Protein AF-A0A5Y7FF37-F1 (afdb_monomer_lite)

pLDDT: mean 77.4, std 16.76, range [30.58, 96.56]

Structure (mmCIF, N/CA/C/O backbone):
data_AF-A0A5Y7FF37-F1
#
_entry.id   AF-A0A5Y7FF37-F1
#
loop_
_atom_site.group_PDB
_atom_site.id
_atom_site.type_symbol
_atom_site.label_atom_id
_atom_site.label_alt_id
_atom_site.label_comp_id
_atom_site.label_asym_id
_atom_site.label_entity_id
_atom_site.label_seq_id
_atom_site.pdbx_PDB_ins_code
_atom_site.Cartn_x
_atom_site.Cartn_y
_atom_site.Cartn_z
_atom_site.occupancy
_atom_site.B_iso_or_equiv
_atom_site.auth_seq_id
_atom_site.auth_comp_id
_atom_site.auth_asym_id
_atom_site.auth_atom_id
_atom_site.pdbx_PDB_model_num
ATOM 1 N N . MET A 1 1 ? -5.249 -2.272 17.806 1.00 34.69 1 MET A N 1
ATOM 2 C CA . MET A 1 1 ? -6.401 -1.693 17.091 1.00 34.69 1 MET A CA 1
ATOM 3 C C . MET A 1 1 ? -5.986 -1.574 15.638 1.00 34.69 1 MET A C 1
ATOM 5 O O . MET A 1 1 ? -5.106 -0.771 15.358 1.00 34.69 1 MET A O 1
ATOM 9 N N . LEU A 1 2 ? -6.511 -2.431 14.764 1.00 30.58 2 LEU A N 1
ATOM 10 C CA . LEU A 1 2 ? -6.225 -2.414 13.328 1.00 30.58 2 LEU A CA 1
ATOM 11 C C . LEU A 1 2 ? -7.513 -2.000 12.608 1.00 30.58 2 LEU A C 1
ATOM 13 O O . LEU A 1 2 ? -8.399 -2.826 12.423 1.00 30.58 2 LEU A O 1
ATOM 17 N N . PRO A 1 3 ? -7.701 -0.704 12.309 1.00 37.84 3 PRO A N 1
ATOM 18 C CA . PRO A 1 3 ? -8.984 -0.192 11.866 1.00 37.84 3 PRO A CA 1
ATOM 19 C C . PRO A 1 3 ? -9.073 -0.121 10.338 1.00 37.84 3 PRO A C 1
ATOM 21 O O . PRO A 1 3 ? -9.472 0.913 9.824 1.00 37.84 3 PRO A O 1
ATOM 24 N N . PHE A 1 4 ? -8.753 -1.188 9.600 1.00 45.25 4 PHE A N 1
ATOM 25 C CA . PHE A 1 4 ? -9.075 -1.310 8.168 1.00 45.25 4 PHE A CA 1
ATOM 26 C C . PHE A 1 4 ? -9.062 -2.746 7.716 1.00 45.25 4 PHE A C 1
ATOM 28 O O . PHE A 1 4 ? -8.010 -3.319 7.845 1.00 45.25 4 PHE A O 1
ATOM 35 N N . LEU A 1 5 ? -10.159 -3.245 7.128 1.00 43.59 5 LEU A N 1
ATOM 36 C CA . LEU A 1 5 ? -10.319 -4.452 6.281 1.00 43.59 5 LEU A CA 1
ATOM 37 C C . LEU A 1 5 ? -9.695 -5.807 6.688 1.00 43.59 5 LEU A C 1
ATOM 39 O O . LEU A 1 5 ? -10.207 -6.835 6.246 1.00 43.59 5 LEU A O 1
ATOM 43 N N . ASP A 1 6 ? -8.735 -5.820 7.600 1.00 41.72 6 ASP A N 1
ATOM 44 C CA . ASP A 1 6 ? -8.087 -6.934 8.281 1.00 41.72 6 ASP A CA 1
ATOM 45 C C . ASP A 1 6 ? -9.094 -7.819 9.038 1.00 41.72 6 ASP A C 1
ATOM 47 O O . ASP A 1 6 ? -8.828 -8.984 9.311 1.00 41.72 6 ASP A O 1
ATOM 51 N N . GLU A 1 7 ? -10.275 -7.283 9.367 1.00 41.91 7 GLU A N 1
ATOM 52 C CA . GLU A 1 7 ? -11.345 -8.020 10.050 1.00 41.91 7 GLU A CA 1
ATOM 53 C C . GLU A 1 7 ? -12.191 -8.896 9.106 1.00 41.91 7 GLU A C 1
ATOM 55 O O . GLU A 1 7 ? -12.929 -9.758 9.583 1.00 41.91 7 GLU A O 1
ATOM 60 N N . ILE A 1 8 ? -12.141 -8.676 7.783 1.00 44.22 8 ILE A N 1
ATOM 61 C CA . ILE A 1 8 ? -13.104 -9.281 6.838 1.00 44.22 8 ILE A CA 1
ATOM 62 C C . ILE A 1 8 ? -12.431 -9.955 5.636 1.00 44.22 8 ILE A C 1
ATOM 64 O O . ILE A 1 8 ? -12.966 -10.940 5.126 1.00 44.22 8 ILE A O 1
ATOM 68 N N . ILE A 1 9 ? -11.283 -9.463 5.163 1.00 43.03 9 ILE A N 1
ATOM 69 C CA . ILE A 1 9 ? -10.646 -9.967 3.939 1.00 43.03 9 ILE A CA 1
ATOM 70 C C . ILE A 1 9 ? -9.208 -10.372 4.261 1.00 43.03 9 ILE A C 1
ATOM 72 O O . ILE A 1 9 ? -8.474 -9.603 4.874 1.00 43.03 9 ILE A O 1
ATOM 76 N N . GLY A 1 10 ? -8.808 -11.584 3.861 1.00 40.28 10 GLY A N 1
ATOM 77 C CA . GLY A 1 10 ? -7.420 -12.032 3.983 1.00 40.28 10 GLY A CA 1
ATOM 78 C C . GLY A 1 10 ? -6.484 -11.025 3.313 1.00 40.28 10 GLY A C 1
ATOM 79 O O . GLY A 1 10 ? -6.728 -10.618 2.177 1.00 40.28 10 GLY A O 1
ATOM 80 N N . ALA A 1 11 ? -5.430 -10.616 4.021 1.00 46.03 11 ALA A N 1
ATOM 81 C CA . ALA A 1 11 ? -4.509 -9.542 3.638 1.00 46.03 11 ALA A CA 1
ATOM 82 C C . ALA A 1 11 ? -3.638 -9.849 2.396 1.00 46.03 11 ALA A C 1
ATOM 84 O O . ALA A 1 11 ? -2.671 -9.139 2.115 1.00 46.03 11 ALA A O 1
ATOM 85 N N . ASP A 1 12 ? -3.957 -10.912 1.657 1.00 40.06 12 ASP A N 1
ATOM 86 C CA . ASP A 1 12 ? -3.205 -11.421 0.511 1.00 40.06 12 ASP A CA 1
ATOM 87 C C . ASP A 1 12 ? -3.334 -10.538 -0.743 1.00 40.06 12 ASP A C 1
ATOM 89 O O . ASP A 1 12 ? -2.515 -10.664 -1.649 1.00 40.06 12 ASP A O 1
ATOM 93 N N . TRP A 1 13 ? -4.307 -9.615 -0.796 1.00 44.53 13 TRP A N 1
ATOM 94 C CA . TRP A 1 13 ? -4.607 -8.776 -1.973 1.00 44.53 13 TRP A CA 1
ATOM 95 C C . TRP A 1 13 ? -4.446 -7.259 -1.751 1.00 44.53 13 TRP A C 1
ATOM 97 O O . TRP A 1 13 ? -4.933 -6.472 -2.559 1.00 44.53 13 TRP A O 1
ATOM 107 N N . THR A 1 14 ? -3.813 -6.822 -0.657 1.00 55.28 14 THR A N 1
ATOM 108 C CA . THR A 1 14 ? -3.983 -5.437 -0.161 1.00 55.28 14 THR A CA 1
ATOM 109 C C . THR A 1 14 ? -2.829 -4.470 -0.477 1.00 55.28 14 THR A C 1
ATOM 111 O O . THR A 1 14 ? -2.999 -3.262 -0.319 1.00 55.28 14 THR A O 1
ATOM 114 N N . ILE A 1 15 ? -1.664 -4.954 -0.931 1.00 62.59 15 ILE A N 1
ATOM 115 C CA . ILE A 1 15 ? -0.535 -4.092 -1.334 1.00 62.59 15 ILE A CA 1
ATOM 116 C C . ILE A 1 15 ? -0.594 -3.886 -2.850 1.00 62.59 15 ILE A C 1
ATOM 118 O O . ILE A 1 15 ? -0.116 -4.718 -3.616 1.00 62.59 15 ILE A O 1
ATOM 122 N N . ASP A 1 16 ? -1.202 -2.779 -3.271 1.00 63.94 16 ASP A N 1
ATOM 123 C CA . ASP A 1 16 ? -1.202 -2.324 -4.663 1.00 63.94 16 ASP A CA 1
ATOM 124 C C . ASP A 1 16 ? -0.240 -1.138 -4.813 1.00 63.94 16 ASP A C 1
ATOM 126 O O . ASP A 1 16 ? -0.542 -0.014 -4.404 1.00 63.94 16 ASP A O 1
ATOM 130 N N . LEU A 1 17 ? 0.932 -1.416 -5.386 1.00 68.88 17 LEU A N 1
ATOM 131 C CA . LEU A 1 17 ? 1.987 -0.431 -5.643 1.00 68.88 17 LEU A CA 1
ATOM 132 C C . LEU A 1 17 ? 1.722 0.406 -6.895 1.00 68.88 17 LEU A C 1
ATOM 134 O O . LEU A 1 17 ? 2.360 1.435 -7.093 1.00 68.88 17 LEU A O 1
ATOM 138 N N . ASN A 1 18 ? 0.778 -0.018 -7.738 1.00 62.50 18 ASN A N 1
ATOM 139 C CA . ASN A 1 18 ? 0.442 0.719 -8.941 1.00 62.50 18 ASN A CA 1
ATOM 140 C C . ASN A 1 18 ? -0.509 1.869 -8.649 1.00 62.50 18 ASN A C 1
ATOM 142 O O . ASN A 1 18 ? -0.463 2.820 -9.400 1.00 62.50 18 ASN A O 1
ATOM 146 N N . LYS A 1 19 ? -1.343 1.830 -7.598 1.00 56.69 19 LYS A N 1
ATOM 147 C CA . LYS A 1 19 ? -2.147 2.957 -7.058 1.00 56.69 19 LYS A CA 1
ATOM 148 C C . LYS A 1 19 ? -2.542 4.052 -8.082 1.00 56.69 19 LYS A C 1
ATOM 150 O O . LYS A 1 19 ? -2.352 5.228 -7.790 1.00 56.69 19 LYS A O 1
ATOM 155 N N . TYR A 1 20 ? -3.113 3.686 -9.238 1.00 51.81 20 TYR A N 1
ATOM 156 C CA . TYR A 1 20 ? -3.474 4.546 -10.399 1.00 51.81 20 TYR A CA 1
ATOM 157 C C . TYR A 1 20 ? -2.396 4.874 -11.448 1.00 51.81 20 TYR A C 1
ATOM 159 O O . TYR A 1 20 ? -2.742 5.259 -12.564 1.00 51.81 20 TYR A O 1
ATOM 167 N N . ASP A 1 21 ? -1.128 4.674 -11.139 1.00 62.06 21 ASP A N 1
ATOM 168 C CA . ASP A 1 21 ? 0.028 4.929 -11.979 1.00 62.06 21 ASP A CA 1
ATOM 169 C C . ASP A 1 21 ? 0.662 3.607 -12.441 1.00 62.06 21 ASP A C 1
ATOM 171 O O . ASP A 1 21 ? 1.544 3.041 -11.795 1.00 62.06 21 ASP A O 1
ATOM 175 N N . PHE A 1 22 ? 0.253 3.150 -13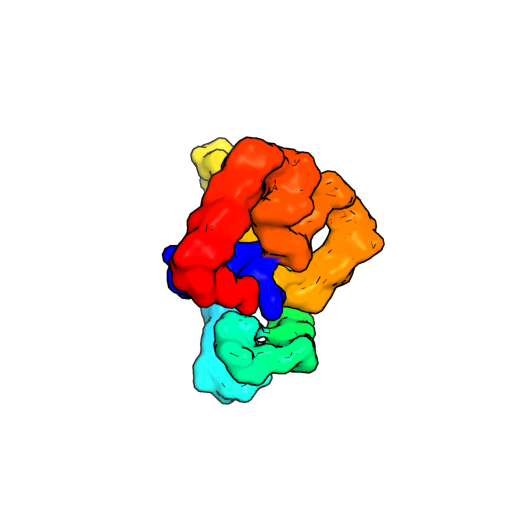.631 1.00 62.88 22 PHE A N 1
ATOM 176 C CA . PHE A 1 22 ? 0.804 1.954 -14.290 1.00 62.88 22 PHE A CA 1
ATOM 177 C C . PHE A 1 22 ? 2.342 1.939 -14.332 1.00 62.88 22 PHE A C 1
ATOM 179 O O . PHE A 1 22 ? 2.943 0.877 -14.350 1.00 62.88 22 PHE A O 1
ATOM 186 N N . ALA A 1 23 ? 2.986 3.106 -14.328 1.00 66.62 23 ALA A N 1
ATOM 187 C CA . ALA A 1 23 ? 4.432 3.242 -14.441 1.00 66.62 23 ALA A CA 1
ATOM 188 C C . ALA A 1 23 ? 5.235 2.677 -13.252 1.00 66.62 23 ALA A C 1
ATOM 190 O O . ALA A 1 23 ? 6.421 2.388 -13.431 1.00 66.62 23 ALA A O 1
ATOM 191 N N . TYR A 1 24 ? 4.643 2.544 -12.058 1.00 71.12 24 TYR A N 1
ATOM 192 C CA . TYR A 1 24 ? 5.393 2.119 -10.871 1.00 71.12 24 TYR A CA 1
ATOM 193 C C . TYR A 1 24 ? 5.729 0.634 -10.906 1.00 71.12 24 TYR A C 1
ATOM 195 O O . TYR A 1 24 ? 6.903 0.281 -10.821 1.00 71.12 24 TYR A O 1
ATOM 203 N N . ASP A 1 25 ? 4.730 -0.224 -11.085 1.00 73.50 25 ASP A N 1
ATOM 204 C CA . ASP A 1 25 ? 4.890 -1.674 -11.033 1.00 73.50 25 ASP A CA 1
ATOM 205 C C . ASP A 1 25 ? 4.063 -2.411 -12.103 1.00 73.50 25 ASP A C 1
ATOM 207 O O . ASP A 1 25 ? 3.461 -3.451 -11.829 1.00 73.50 25 ASP A O 1
ATOM 211 N N . GLU A 1 26 ? 4.026 -1.875 -13.331 1.00 71.62 26 GLU A N 1
ATOM 212 C CA . GLU A 1 26 ? 3.382 -2.466 -14.526 1.00 71.62 26 GLU A CA 1
ATOM 213 C C . GLU A 1 26 ? 3.617 -3.979 -14.641 1.00 71.62 26 GLU A C 1
ATOM 215 O O . GLU A 1 26 ? 2.703 -4.763 -14.891 1.00 71.62 26 GLU A O 1
ATOM 220 N N . GLU A 1 27 ? 4.874 -4.376 -14.463 1.00 74.75 27 GLU A N 1
ATOM 221 C CA . GLU A 1 27 ? 5.366 -5.738 -14.656 1.00 74.75 27 GLU A CA 1
ATOM 222 C C . GLU A 1 27 ? 5.406 -6.548 -13.341 1.00 74.75 27 GLU A C 1
ATOM 224 O O . GLU A 1 27 ? 5.823 -7.708 -13.341 1.00 74.75 27 GLU A O 1
ATOM 229 N N . GLY A 1 28 ? 5.018 -5.953 -12.206 1.00 78.44 28 GLY A N 1
ATOM 230 C CA . GLY A 1 28 ? 5.105 -6.574 -10.878 1.00 78.44 28 GLY A CA 1
ATOM 231 C C . GLY A 1 28 ? 6.534 -6.721 -10.328 1.00 78.44 28 GLY A C 1
ATOM 232 O O . GLY A 1 28 ? 6.765 -7.461 -9.371 1.00 78.44 28 GLY A O 1
ATOM 233 N N . ARG A 1 29 ? 7.535 -6.078 -10.939 1.00 84.31 29 ARG A N 1
ATOM 234 C CA . ARG A 1 29 ? 8.949 -6.179 -10.534 1.00 84.31 29 ARG A CA 1
ATOM 235 C C . ARG A 1 29 ? 9.174 -5.799 -9.073 1.00 84.31 29 ARG A C 1
ATOM 237 O O . ARG A 1 29 ? 9.956 -6.467 -8.396 1.00 84.31 29 ARG A O 1
ATOM 244 N N . ILE A 1 30 ? 8.511 -4.750 -8.597 1.00 86.62 30 ILE A N 1
ATOM 245 C CA . ILE A 1 30 ? 8.672 -4.250 -7.233 1.00 86.62 30 ILE A CA 1
ATOM 246 C C . ILE A 1 30 ? 8.028 -5.215 -6.245 1.00 86.62 30 ILE A C 1
ATOM 248 O O . ILE A 1 30 ? 8.692 -5.630 -5.291 1.00 86.62 30 ILE A O 1
ATOM 252 N N . ILE A 1 31 ? 6.775 -5.627 -6.479 1.00 83.94 31 ILE A N 1
ATOM 253 C CA . ILE A 1 31 ? 6.097 -6.550 -5.562 1.00 83.94 31 ILE A CA 1
ATOM 254 C C . ILE A 1 31 ? 6.847 -7.888 -5.461 1.00 83.94 31 ILE A C 1
ATOM 256 O O . ILE A 1 31 ? 7.043 -8.412 -4.361 1.00 83.94 31 ILE A O 1
ATOM 260 N N . TRP A 1 32 ? 7.384 -8.398 -6.576 1.00 88.38 32 TRP A N 1
ATOM 261 C CA . TRP A 1 32 ? 8.214 -9.604 -6.573 1.00 88.38 32 TRP A CA 1
ATOM 262 C C . TRP A 1 32 ? 9.544 -9.411 -5.837 1.00 88.38 32 TRP A C 1
ATOM 264 O O . TRP A 1 32 ? 9.994 -10.328 -5.146 1.00 88.38 32 TRP A O 1
ATOM 274 N N . ALA A 1 33 ? 10.177 -8.241 -5.948 1.00 90.62 33 ALA A N 1
ATOM 275 C CA . ALA A 1 33 ? 11.402 -7.937 -5.210 1.00 90.62 33 ALA A CA 1
ATOM 276 C C . ALA A 1 33 ? 11.158 -7.914 -3.692 1.00 90.62 33 ALA A C 1
ATOM 278 O O . ALA A 1 33 ? 11.924 -8.525 -2.940 1.00 90.62 33 ALA A O 1
ATOM 279 N N . LEU A 1 34 ? 10.061 -7.291 -3.251 1.00 90.31 34 LEU A N 1
ATOM 280 C CA . LEU A 1 34 ? 9.651 -7.268 -1.846 1.00 90.31 34 LEU A CA 1
ATOM 281 C C . LEU A 1 34 ? 9.366 -8.678 -1.316 1.00 90.31 34 LEU A C 1
ATOM 283 O O . LEU A 1 34 ? 9.896 -9.047 -0.266 1.00 90.31 34 LEU A O 1
ATOM 287 N N . TYR A 1 35 ? 8.609 -9.497 -2.054 1.00 89.31 35 TYR A N 1
ATOM 288 C CA . TYR A 1 35 ? 8.350 -10.886 -1.657 1.00 89.31 35 TYR A CA 1
ATOM 289 C C . TYR A 1 35 ? 9.622 -11.725 -1.569 1.00 89.31 35 TYR A C 1
ATOM 291 O O . TYR A 1 35 ? 9.792 -12.477 -0.613 1.00 89.31 35 TYR A O 1
ATOM 299 N N . ASN A 1 36 ? 10.549 -11.560 -2.508 1.00 93.94 36 ASN A N 1
ATOM 300 C CA . ASN A 1 36 ? 11.833 -12.256 -2.482 1.00 93.94 36 ASN A CA 1
ATOM 301 C C . ASN A 1 36 ? 12.677 -11.867 -1.254 1.00 93.94 36 ASN A C 1
ATOM 303 O O . ASN A 1 36 ? 13.339 -12.709 -0.646 1.00 93.94 36 ASN A O 1
ATOM 307 N N . ASP A 1 37 ? 12.668 -10.591 -0.864 1.00 95.38 37 ASP A N 1
ATOM 308 C CA . ASP A 1 37 ? 13.373 -10.135 0.334 1.00 95.38 37 ASP A CA 1
ATOM 309 C C . ASP A 1 37 ? 12.699 -10.599 1.636 1.00 95.38 37 ASP A C 1
ATOM 311 O O . ASP A 1 37 ? 13.410 -10.867 2.612 1.00 95.38 37 ASP A O 1
ATOM 315 N N . ILE A 1 38 ? 11.371 -10.758 1.646 1.00 92.44 38 ILE A N 1
ATOM 316 C CA . ILE A 1 38 ? 10.631 -11.405 2.742 1.00 92.44 38 ILE A CA 1
ATOM 317 C C . ILE A 1 38 ? 10.990 -12.893 2.829 1.00 92.44 38 ILE A C 1
ATOM 319 O O . ILE A 1 38 ? 11.373 -13.366 3.896 1.00 92.44 38 ILE A O 1
ATOM 323 N N . GLU A 1 39 ? 10.945 -13.627 1.713 1.00 93.94 39 GLU A N 1
ATOM 324 C CA . GLU A 1 39 ? 11.268 -15.062 1.655 1.00 93.94 39 GLU A CA 1
ATOM 325 C C . GLU A 1 39 ? 12.702 -15.340 2.136 1.00 93.94 39 GLU A C 1
ATOM 327 O O . GLU A 1 39 ? 12.967 -16.311 2.846 1.00 93.94 39 GLU A O 1
ATOM 332 N N . LYS A 1 40 ? 13.636 -14.437 1.820 1.00 96.56 40 LYS A N 1
ATOM 333 C CA . LYS A 1 40 ? 15.032 -14.492 2.282 1.00 96.56 40 LYS A CA 1
ATOM 334 C C . LYS A 1 40 ? 15.236 -14.014 3.724 1.00 96.56 40 LYS A C 1
ATOM 336 O O . LYS A 1 40 ? 16.376 -13.995 4.188 1.00 96.56 40 LYS A O 1
ATOM 341 N N . GLY A 1 41 ? 14.182 -13.584 4.418 1.00 94.94 41 GLY A N 1
ATOM 342 C CA . GLY A 1 41 ? 14.234 -13.080 5.793 1.00 94.94 41 GLY A CA 1
ATOM 343 C C . GLY A 1 41 ? 14.949 -11.733 5.955 1.00 94.94 41 GLY A C 1
ATOM 344 O O . GLY A 1 41 ? 15.337 -11.370 7.065 1.00 94.94 41 GLY A O 1
ATOM 345 N N . LYS A 1 42 ? 15.165 -10.981 4.867 1.00 96.38 42 LYS A N 1
ATOM 346 C CA . LYS A 1 42 ? 15.767 -9.637 4.932 1.00 96.38 42 LYS A CA 1
ATOM 347 C C . LYS A 1 42 ? 14.756 -8.588 5.386 1.00 96.38 42 LYS A C 1
ATOM 349 O O . LYS A 1 42 ? 15.130 -7.627 6.074 1.00 96.38 42 LYS A O 1
ATOM 354 N N . LEU A 1 43 ? 13.505 -8.769 4.976 1.00 94.69 43 LEU A N 1
ATOM 355 C CA . LEU A 1 43 ? 12.353 -7.977 5.380 1.00 94.69 43 LEU A CA 1
ATOM 356 C C . LEU A 1 43 ? 11.382 -8.861 6.157 1.00 94.69 43 LEU A C 1
ATOM 358 O O . LEU A 1 43 ? 11.314 -10.070 5.949 1.00 94.69 43 LEU A O 1
ATOM 362 N N . LYS A 1 44 ? 10.647 -8.236 7.070 1.00 90.19 44 LYS A N 1
ATOM 363 C CA . LYS A 1 44 ? 9.514 -8.854 7.749 1.00 90.19 44 LYS A CA 1
ATOM 364 C C . LYS A 1 44 ? 8.259 -8.438 6.995 1.00 90.19 44 LYS A C 1
ATOM 366 O O . LYS A 1 44 ? 8.164 -7.283 6.581 1.00 90.19 44 LYS A O 1
ATOM 371 N N . ASP A 1 45 ? 7.323 -9.361 6.818 1.00 87.00 45 ASP A N 1
ATOM 372 C CA . ASP A 1 45 ? 6.047 -9.025 6.203 1.00 87.00 45 ASP A CA 1
ATOM 373 C C . ASP A 1 45 ? 5.277 -8.061 7.124 1.00 87.00 45 ASP A C 1
ATOM 375 O O . ASP A 1 45 ? 5.022 -8.398 8.285 1.00 87.00 45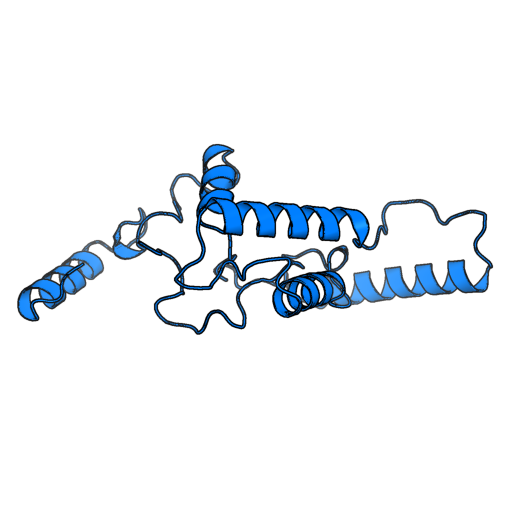 ASP A O 1
ATOM 379 N N . PRO A 1 46 ? 4.901 -6.853 6.669 1.00 82.25 46 PRO A N 1
ATOM 380 C CA . PRO A 1 46 ? 4.244 -5.864 7.524 1.00 82.25 46 PRO A CA 1
ATOM 381 C C . PRO A 1 46 ? 2.884 -6.335 8.067 1.00 82.25 46 PRO A C 1
ATOM 383 O O . PRO A 1 46 ? 2.403 -5.763 9.054 1.00 82.25 46 PRO A O 1
ATOM 386 N N . ARG A 1 47 ? 2.302 -7.372 7.445 1.00 76.56 47 ARG A N 1
ATOM 387 C CA . ARG A 1 47 ? 1.010 -7.985 7.783 1.00 76.56 47 ARG A CA 1
ATOM 388 C C . ARG A 1 47 ? 1.115 -9.034 8.889 1.00 76.56 47 ARG A C 1
ATOM 390 O O . ARG A 1 47 ? 0.096 -9.387 9.480 1.00 76.56 47 ARG A O 1
ATOM 397 N N . ASP A 1 48 ? 2.318 -9.526 9.183 1.00 82.69 48 ASP A N 1
ATOM 398 C CA . ASP A 1 48 ? 2.506 -10.513 10.243 1.00 82.69 48 ASP A CA 1
ATOM 399 C C . ASP A 1 48 ? 2.095 -9.942 11.614 1.00 82.69 48 ASP A C 1
ATOM 401 O O . ASP A 1 48 ? 2.351 -8.778 11.944 1.00 82.69 48 ASP A O 1
ATOM 405 N N . ILE A 1 49 ? 1.475 -10.786 12.447 1.00 78.75 49 ILE A N 1
ATOM 406 C CA . ILE A 1 49 ? 0.959 -10.394 13.772 1.00 78.75 49 ILE A CA 1
ATOM 407 C C . ILE A 1 49 ? 2.058 -9.899 14.724 1.00 78.75 49 ILE A C 1
ATOM 409 O O . ILE A 1 49 ? 1.804 -9.073 15.599 1.00 78.75 49 ILE A O 1
ATOM 413 N N . ASP A 1 50 ? 3.277 -10.403 14.554 1.00 83.69 50 ASP A N 1
ATOM 414 C CA . ASP A 1 50 ? 4.460 -10.060 15.339 1.00 83.69 50 ASP A CA 1
ATOM 415 C C . ASP A 1 50 ? 5.293 -8.929 14.712 1.00 83.69 50 ASP A C 1
ATOM 417 O O . ASP A 1 50 ? 6.350 -8.583 15.241 1.00 83.69 50 ASP A O 1
ATOM 421 N N . SER A 1 51 ? 4.826 -8.311 13.621 1.00 84.31 51 SER A N 1
ATOM 422 C CA . SER A 1 51 ? 5.493 -7.146 13.038 1.00 84.31 51 SER A CA 1
ATOM 423 C C . SER A 1 51 ? 5.421 -5.935 13.964 1.00 84.31 51 SER A C 1
ATOM 425 O O . SER A 1 51 ? 4.353 -5.506 14.416 1.00 84.31 51 SER A O 1
ATOM 427 N N . THR A 1 52 ? 6.591 -5.358 14.229 1.00 88.38 52 THR A N 1
ATOM 428 C CA . THR A 1 52 ? 6.780 -4.162 15.056 1.00 88.38 52 THR A CA 1
ATOM 429 C C . THR A 1 52 ? 6.817 -2.895 14.193 1.00 88.38 52 THR A C 1
ATOM 431 O O . THR A 1 52 ? 7.074 -2.997 12.986 1.00 88.38 52 THR A O 1
ATOM 434 N N . PRO A 1 53 ? 6.628 -1.697 14.780 1.00 86.38 53 PRO A N 1
ATOM 435 C CA . PRO A 1 53 ? 6.786 -0.432 14.060 1.00 86.38 53 PRO A CA 1
ATOM 436 C C . PRO A 1 53 ? 8.123 -0.319 13.316 1.00 86.38 53 PRO A C 1
ATOM 438 O O . PRO A 1 53 ? 8.169 0.133 12.177 1.00 86.38 53 PRO A O 1
ATOM 441 N N . GLU A 1 54 ? 9.222 -0.785 13.913 1.00 90.94 54 GLU A N 1
ATOM 442 C CA . GLU A 1 54 ? 10.550 -0.765 13.290 1.00 90.94 54 GLU A CA 1
ATOM 443 C C . GLU A 1 54 ? 10.604 -1.650 12.043 1.00 90.94 54 GLU A C 1
ATOM 445 O O . GLU A 1 54 ? 11.155 -1.253 11.017 1.00 90.94 54 GLU A O 1
ATOM 450 N N . SER A 1 55 ? 10.014 -2.845 12.115 1.00 90.19 55 SER A N 1
ATOM 451 C CA . SER A 1 55 ? 9.987 -3.780 10.989 1.00 90.19 55 SER A CA 1
ATOM 452 C C . SER A 1 55 ? 9.108 -3.286 9.834 1.00 90.19 55 SER A C 1
ATOM 454 O O . SER A 1 55 ? 9.490 -3.444 8.675 1.00 90.19 55 SER A O 1
ATOM 456 N N . ARG A 1 56 ? 7.987 -2.620 10.148 1.00 87.00 56 ARG A N 1
ATOM 457 C CA . ARG A 1 56 ? 7.087 -2.003 9.166 1.00 87.00 56 ARG A CA 1
ATOM 458 C C . ARG A 1 56 ? 7.728 -0.801 8.485 1.00 87.00 56 ARG A C 1
ATOM 460 O O . ARG A 1 56 ? 7.728 -0.747 7.264 1.00 87.00 56 ARG A O 1
ATOM 467 N N . ASN A 1 57 ? 8.378 0.079 9.247 1.00 88.62 57 ASN A N 1
ATOM 468 C CA . ASN A 1 57 ? 9.136 1.194 8.673 1.00 88.62 57 ASN A CA 1
ATOM 469 C C . ASN A 1 57 ? 10.253 0.695 7.746 1.00 88.62 57 ASN A C 1
ATOM 471 O O . ASN A 1 57 ? 10.431 1.230 6.661 1.00 88.62 57 ASN A O 1
ATOM 475 N N . LYS A 1 58 ? 10.963 -0.381 8.121 1.00 93.62 58 LYS A N 1
ATOM 476 C CA . LYS A 1 58 ? 11.983 -0.984 7.249 1.00 93.62 58 LYS A CA 1
ATOM 477 C C . LYS A 1 58 ? 11.387 -1.532 5.947 1.00 93.62 58 LYS A C 1
ATOM 479 O O . LYS A 1 58 ? 12.034 -1.460 4.905 1.00 93.62 58 LYS A O 1
ATOM 484 N N . PHE A 1 59 ? 10.191 -2.116 6.013 1.00 91.19 59 PHE A N 1
ATOM 485 C CA . PHE A 1 59 ? 9.467 -2.550 4.822 1.00 91.19 59 PHE A CA 1
ATOM 486 C C . PHE A 1 59 ? 9.084 -1.352 3.942 1.00 91.19 59 PHE A C 1
ATOM 488 O O . PHE A 1 59 ? 9.369 -1.381 2.749 1.00 91.19 59 PHE A O 1
ATOM 495 N N . ASP A 1 60 ? 8.520 -0.290 4.527 1.00 87.31 60 ASP A N 1
ATOM 496 C CA . ASP A 1 60 ? 8.151 0.933 3.802 1.00 87.31 60 ASP A CA 1
ATOM 497 C C . ASP A 1 60 ? 9.368 1.600 3.141 1.00 87.31 60 ASP A C 1
ATOM 499 O O . ASP A 1 60 ? 9.296 1.983 1.976 1.00 87.31 60 ASP A O 1
ATOM 503 N N . ASP A 1 61 ? 10.504 1.672 3.841 1.00 91.62 61 ASP A N 1
ATOM 504 C CA . ASP A 1 61 ? 11.760 2.206 3.301 1.00 91.62 61 ASP A CA 1
ATOM 505 C C . ASP A 1 61 ? 12.259 1.380 2.102 1.00 91.62 61 ASP A C 1
ATOM 507 O O . ASP A 1 61 ? 12.748 1.926 1.110 1.00 91.62 61 ASP A O 1
ATOM 511 N N . ALA A 1 62 ? 12.149 0.048 2.178 1.00 92.19 62 ALA A N 1
ATOM 512 C CA . ALA A 1 62 ? 12.539 -0.839 1.085 1.00 92.19 62 ALA A CA 1
ATOM 513 C C . ALA A 1 62 ? 11.596 -0.705 -0.116 1.00 92.19 62 ALA A C 1
ATOM 515 O O . ALA A 1 62 ? 12.061 -0.661 -1.255 1.00 92.19 62 ALA A O 1
ATOM 516 N N . MET A 1 63 ? 10.291 -0.607 0.140 1.00 88.19 63 MET A N 1
ATOM 517 C CA . MET A 1 63 ? 9.273 -0.357 -0.877 1.00 88.19 63 MET A CA 1
ATOM 518 C C . MET A 1 63 ? 9.550 0.960 -1.608 1.00 88.19 63 MET A C 1
ATOM 520 O O . MET A 1 63 ? 9.694 0.941 -2.828 1.00 88.19 63 MET A O 1
ATOM 524 N N . ASP A 1 64 ? 9.756 2.063 -0.881 1.00 88.50 64 ASP A N 1
ATOM 525 C CA . ASP A 1 64 ? 10.101 3.364 -1.471 1.00 88.50 64 ASP A CA 1
ATOM 526 C C . ASP A 1 64 ? 11.427 3.295 -2.259 1.00 88.50 64 ASP A C 1
ATOM 528 O O . ASP A 1 64 ? 11.587 3.931 -3.305 1.00 88.50 64 ASP A O 1
ATOM 532 N N . GLY A 1 65 ? 12.399 2.512 -1.779 1.00 91.44 65 GLY A N 1
ATOM 533 C CA . GLY A 1 65 ? 13.663 2.272 -2.477 1.00 91.44 65 GLY A CA 1
ATOM 534 C C . GLY A 1 65 ? 13.475 1.565 -3.821 1.00 91.44 65 GLY A C 1
ATOM 535 O O . GLY A 1 65 ? 14.049 1.990 -4.829 1.00 91.44 65 GLY A O 1
ATOM 536 N N . TYR A 1 66 ? 12.656 0.515 -3.854 1.00 90.06 66 TYR A N 1
ATOM 537 C CA . TYR A 1 66 ? 12.348 -0.207 -5.084 1.00 90.06 66 TYR A CA 1
ATOM 538 C C . TYR A 1 66 ? 11.486 0.616 -6.041 1.00 90.06 66 TYR A C 1
ATOM 540 O O . TYR A 1 66 ? 11.813 0.661 -7.224 1.00 90.06 66 TYR A O 1
ATOM 548 N N . GLU A 1 67 ? 10.468 1.327 -5.552 1.00 86.12 67 GLU A N 1
ATOM 549 C CA . GLU A 1 67 ? 9.677 2.264 -6.361 1.00 86.12 67 GLU A CA 1
ATOM 550 C C . GLU A 1 67 ? 10.579 3.278 -7.065 1.00 86.12 67 GLU A C 1
ATOM 552 O O . GLU A 1 67 ? 10.532 3.417 -8.286 1.00 86.12 67 GLU A O 1
ATOM 557 N N . ASN A 1 68 ? 11.481 3.930 -6.330 1.00 86.38 68 ASN A N 1
ATOM 558 C CA . ASN A 1 68 ? 12.385 4.912 -6.924 1.00 86.38 68 ASN A CA 1
ATOM 559 C C . ASN A 1 68 ? 13.387 4.300 -7.916 1.00 86.38 68 ASN A C 1
ATOM 561 O O . ASN A 1 68 ? 13.759 4.966 -8.884 1.00 86.38 68 ASN A O 1
ATOM 565 N N . GLY A 1 69 ? 13.839 3.065 -7.674 1.00 86.56 69 GLY A N 1
ATOM 566 C CA . GLY A 1 69 ? 14.853 2.394 -8.491 1.00 86.56 69 GLY A CA 1
ATOM 567 C C . GLY A 1 69 ? 14.316 1.619 -9.698 1.00 86.56 69 GLY A C 1
ATOM 568 O O . GLY A 1 69 ? 15.078 1.373 -10.631 1.00 86.56 69 GLY A O 1
ATOM 569 N N . MET A 1 70 ? 13.042 1.218 -9.684 1.00 87.25 70 MET A N 1
ATOM 570 C CA . MET A 1 70 ? 12.454 0.298 -10.671 1.00 87.25 70 MET A CA 1
ATOM 571 C C . MET A 1 70 ? 11.263 0.878 -11.443 1.00 87.25 70 MET A C 1
ATOM 573 O O . MET A 1 70 ? 10.803 0.227 -12.388 1.00 87.25 70 MET A O 1
ATOM 577 N N . VAL A 1 71 ? 10.791 2.079 -11.083 1.00 84.31 71 VAL A N 1
ATOM 578 C CA . VAL A 1 71 ? 9.753 2.801 -11.834 1.00 84.31 71 VAL A CA 1
ATOM 579 C C . VAL A 1 71 ? 10.156 2.976 -13.298 1.00 84.31 71 VAL A C 1
ATOM 581 O O . VAL A 1 71 ? 11.278 3.386 -13.620 1.00 84.31 71 VAL A O 1
ATOM 584 N N . THR A 1 72 ? 9.221 2.705 -14.203 1.00 82.25 72 THR A N 1
ATOM 585 C CA . THR A 1 72 ? 9.410 2.976 -15.627 1.00 82.25 72 THR A CA 1
ATOM 586 C C . THR A 1 72 ? 9.187 4.467 -15.886 1.00 82.25 72 THR A C 1
ATOM 588 O O . THR A 1 72 ? 8.073 4.977 -15.787 1.00 82.25 72 THR A O 1
ATOM 591 N N . ARG A 1 73 ? 10.259 5.194 -16.214 1.00 82.75 73 ARG A N 1
ATOM 592 C CA . ARG A 1 73 ? 10.217 6.641 -16.479 1.00 82.75 73 ARG A CA 1
ATOM 593 C C . ARG A 1 73 ? 9.854 6.910 -17.935 1.00 82.75 73 ARG A C 1
ATOM 595 O O . ARG A 1 73 ? 10.687 6.753 -18.820 1.00 82.75 73 ARG A O 1
ATOM 602 N N . PHE A 1 74 ? 8.618 7.331 -18.173 1.00 83.44 74 PHE A N 1
ATOM 603 C CA . PHE A 1 74 ? 8.140 7.766 -19.491 1.00 83.44 74 PHE A CA 1
ATOM 604 C C . PHE A 1 74 ? 8.305 9.275 -19.736 1.00 83.44 74 PHE A C 1
ATOM 606 O O . PHE A 1 74 ? 8.086 9.754 -20.845 1.00 83.44 74 PHE A O 1
ATOM 613 N N . ASP A 1 75 ? 8.665 10.018 -18.693 1.00 82.69 75 ASP A N 1
ATOM 614 C CA . ASP A 1 75 ? 8.800 11.474 -18.648 1.00 82.69 75 ASP A CA 1
ATOM 615 C C . ASP A 1 75 ? 10.207 11.979 -19.004 1.00 82.69 75 ASP A C 1
ATOM 617 O O . ASP A 1 75 ? 10.435 13.188 -19.049 1.00 82.69 75 ASP A O 1
ATOM 621 N N . VAL A 1 76 ? 11.148 11.068 -19.258 1.00 84.38 76 VAL A N 1
ATOM 622 C CA . VAL A 1 76 ? 12.549 11.378 -19.568 1.00 84.38 76 VAL A CA 1
ATOM 623 C C . VAL A 1 76 ? 12.879 11.116 -21.037 1.00 84.38 76 VAL A C 1
ATOM 625 O O . VAL A 1 76 ? 12.235 10.305 -21.705 1.00 84.38 76 VAL A O 1
ATOM 628 N N . ASP A 1 77 ? 13.912 11.794 -21.537 1.00 84.75 77 ASP A N 1
ATOM 629 C CA . ASP A 1 77 ? 14.405 11.593 -22.898 1.00 84.75 77 ASP A CA 1
ATOM 630 C C . ASP A 1 77 ? 14.957 10.175 -23.105 1.00 84.75 77 ASP A C 1
ATOM 632 O O . ASP A 1 77 ? 15.509 9.547 -22.198 1.00 84.75 77 ASP A O 1
ATOM 636 N N . THR A 1 78 ? 14.848 9.678 -24.340 1.00 84.94 78 THR A N 1
ATOM 637 C CA . THR A 1 78 ? 15.452 8.400 -24.732 1.00 84.94 78 THR A CA 1
ATOM 638 C C . THR A 1 78 ? 16.984 8.493 -24.652 1.00 84.94 78 THR A C 1
ATOM 640 O O . THR A 1 78 ? 17.553 9.416 -25.240 1.00 84.94 78 THR A O 1
ATOM 643 N N . PRO A 1 79 ? 17.672 7.555 -23.976 1.00 87.69 79 PRO A N 1
ATOM 644 C CA . PRO A 1 79 ? 19.130 7.565 -23.885 1.00 87.69 79 PRO A CA 1
ATOM 645 C C . PRO A 1 79 ? 19.825 7.494 -25.253 1.00 87.69 79 PRO A C 1
ATOM 647 O O . PRO A 1 79 ? 19.424 6.737 -26.136 1.00 87.69 79 PRO A O 1
ATOM 650 N N . ASN A 1 80 ? 20.903 8.266 -25.420 1.00 88.94 80 ASN A N 1
ATOM 651 C CA . ASN A 1 80 ? 21.651 8.348 -26.684 1.00 88.94 80 ASN A CA 1
ATOM 652 C C . ASN A 1 80 ? 22.445 7.074 -27.023 1.00 88.94 80 ASN A C 1
ATOM 654 O O . ASN A 1 80 ? 22.879 6.908 -28.160 1.00 88.94 80 ASN A O 1
ATOM 658 N N . ASP A 1 81 ? 22.694 6.210 -26.041 1.00 94.50 81 ASP A N 1
ATOM 659 C CA . ASP A 1 81 ? 23.418 4.946 -26.187 1.00 94.50 81 ASP A CA 1
ATOM 660 C C . ASP A 1 81 ? 22.519 3.784 -26.638 1.00 94.50 81 ASP A C 1
ATOM 662 O O . ASP A 1 81 ? 23.015 2.693 -26.927 1.00 94.50 81 ASP A O 1
ATOM 666 N N . TRP A 1 82 ? 21.206 4.001 -26.733 1.00 92.38 82 TRP A N 1
ATOM 667 C CA . TRP A 1 82 ? 20.273 2.996 -27.226 1.00 92.38 82 TRP A CA 1
ATOM 668 C C . TRP A 1 82 ? 20.368 2.810 -28.739 1.00 92.38 82 TRP A C 1
ATOM 670 O O . TRP A 1 82 ? 20.452 3.757 -29.520 1.00 92.38 82 TRP A O 1
ATOM 680 N N . SER A 1 83 ? 20.267 1.554 -29.169 1.00 94.94 83 SER A N 1
ATOM 681 C CA . SER A 1 83 ? 20.024 1.226 -30.574 1.00 94.94 83 SER A CA 1
ATOM 682 C C . SER A 1 83 ? 18.642 1.714 -31.029 1.00 94.94 83 SER A C 1
ATOM 684 O O . SER A 1 83 ? 17.713 1.838 -30.227 1.00 94.94 83 SER A O 1
ATOM 686 N N . GLU A 1 84 ? 18.460 1.911 -32.340 1.00 93.19 84 GLU A N 1
ATOM 687 C CA . GLU A 1 84 ? 17.151 2.270 -32.911 1.00 93.19 84 GLU A CA 1
ATOM 688 C C . GLU A 1 84 ? 16.049 1.277 -32.512 1.00 93.19 84 GLU A C 1
ATOM 690 O O . GLU A 1 84 ? 14.926 1.680 -32.224 1.00 93.19 84 GLU A O 1
ATOM 695 N N . GLN A 1 85 ? 16.376 -0.018 -32.440 1.00 95.00 85 GLN A N 1
ATOM 696 C CA . GLN A 1 85 ? 15.431 -1.055 -32.022 1.00 95.00 85 GLN A CA 1
ATOM 697 C C . GLN A 1 85 ? 14.962 -0.858 -30.575 1.00 95.00 85 GLN A C 1
ATOM 699 O O . GLN A 1 85 ? 13.768 -0.970 -30.308 1.00 95.00 85 GLN A O 1
ATOM 704 N N . GLN A 1 86 ? 15.873 -0.525 -29.654 1.00 93.75 86 GLN A N 1
ATOM 705 C CA . GLN A 1 86 ? 15.526 -0.250 -28.254 1.00 93.75 86 GLN A CA 1
ATOM 706 C C . GLN A 1 86 ? 14.667 1.011 -28.129 1.00 93.75 86 GLN A C 1
ATOM 708 O O . GLN A 1 86 ? 13.652 0.998 -27.435 1.00 93.75 86 GLN A O 1
ATOM 713 N N . ALA A 1 87 ? 15.030 2.079 -28.844 1.00 91.50 87 ALA A N 1
ATOM 714 C CA . ALA A 1 87 ? 14.268 3.324 -28.853 1.00 91.50 87 ALA A CA 1
ATOM 715 C C . ALA A 1 87 ? 12.851 3.144 -29.421 1.00 91.50 87 ALA A C 1
ATOM 717 O O . ALA A 1 87 ? 11.894 3.698 -28.879 1.00 91.50 87 ALA A O 1
ATOM 718 N N . THR A 1 88 ? 12.696 2.362 -30.492 1.00 93.25 88 THR A N 1
ATOM 719 C CA . THR A 1 88 ? 11.377 2.026 -31.046 1.00 93.25 88 THR A CA 1
ATOM 720 C C . THR A 1 88 ? 10.563 1.187 -30.070 1.00 93.25 88 THR A C 1
ATOM 722 O O . THR A 1 88 ? 9.421 1.545 -29.797 1.00 93.25 88 THR A O 1
ATOM 725 N N . LEU A 1 89 ? 11.156 0.140 -29.486 1.00 92.38 89 LEU A N 1
ATOM 726 C CA . LEU A 1 89 ? 10.464 -0.708 -28.514 1.00 92.38 89 LEU A CA 1
ATOM 727 C C . LEU A 1 89 ? 9.942 0.107 -27.324 1.00 92.38 89 LEU A C 1
ATOM 729 O O . LEU A 1 89 ? 8.789 -0.042 -26.942 1.00 92.38 89 LEU A O 1
ATOM 733 N N . PHE A 1 90 ? 10.754 1.012 -26.777 1.00 89.75 90 PHE A N 1
ATOM 734 C CA . PHE A 1 90 ? 10.334 1.872 -25.671 1.00 89.75 90 PHE A CA 1
ATOM 735 C C . PHE A 1 90 ? 9.156 2.786 -26.037 1.00 89.75 90 PHE A C 1
ATOM 737 O O . PHE A 1 90 ? 8.230 2.947 -25.244 1.00 89.75 90 PHE A O 1
ATOM 744 N N . LYS A 1 91 ? 9.153 3.356 -27.251 1.00 89.69 91 LYS A N 1
ATOM 745 C CA . LYS A 1 91 ? 8.021 4.154 -27.751 1.00 89.69 91 LYS A CA 1
ATOM 746 C C . LYS A 1 91 ? 6.756 3.312 -27.899 1.00 89.69 91 LYS A C 1
ATOM 748 O O . LYS A 1 91 ? 5.678 3.778 -27.535 1.00 89.69 91 LYS A O 1
ATOM 753 N N . ASP A 1 92 ? 6.882 2.088 -28.403 1.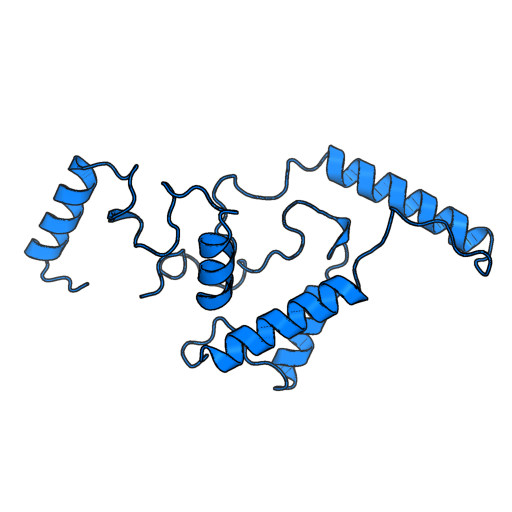00 92.44 92 ASP A N 1
ATOM 754 C CA . ASP A 1 92 ? 5.754 1.165 -28.530 1.00 92.44 92 ASP A CA 1
ATOM 755 C C . ASP A 1 92 ? 5.195 0.781 -27.151 1.00 92.44 92 ASP A C 1
ATOM 757 O O . ASP A 1 92 ? 3.976 0.819 -26.962 1.00 92.44 92 ASP A O 1
ATOM 761 N N . THR A 1 93 ? 6.068 0.509 -26.171 1.00 88.44 93 THR A N 1
ATOM 762 C CA . THR A 1 93 ? 5.683 0.275 -24.770 1.00 88.44 93 THR A CA 1
ATOM 763 C C . THR A 1 93 ? 4.957 1.484 -24.188 1.00 88.44 93 THR A C 1
ATOM 765 O O . THR A 1 93 ? 3.853 1.326 -23.683 1.00 88.44 93 THR A O 1
ATOM 768 N N . LEU A 1 94 ? 5.490 2.702 -24.340 1.00 88.44 94 LEU A N 1
ATOM 769 C CA . LEU A 1 94 ? 4.824 3.932 -23.891 1.00 88.44 94 LEU A CA 1
ATOM 770 C C . LEU A 1 94 ? 3.398 4.048 -24.452 1.00 88.44 94 LEU A C 1
ATOM 772 O O . LEU A 1 94 ? 2.447 4.311 -23.713 1.00 88.44 94 LEU A O 1
ATOM 776 N N . VAL A 1 95 ? 3.233 3.849 -25.763 1.00 90.56 95 VAL A N 1
ATOM 777 C CA . VAL A 1 95 ? 1.916 3.929 -26.412 1.00 90.56 95 VAL A CA 1
ATOM 778 C C . VAL A 1 95 ? 0.980 2.835 -25.895 1.00 90.56 95 VAL A C 1
ATOM 780 O O . VAL A 1 95 ? -0.212 3.092 -25.708 1.00 90.56 95 VAL A O 1
ATOM 783 N N . LEU A 1 96 ? 1.490 1.622 -25.676 1.00 88.00 96 LEU A N 1
ATOM 784 C CA . LEU A 1 96 ? 0.717 0.516 -25.120 1.00 88.00 96 LEU A CA 1
ATOM 785 C C . LEU A 1 96 ? 0.266 0.818 -23.687 1.00 88.00 96 LEU A C 1
ATOM 787 O O . LEU A 1 96 ? -0.936 0.767 -23.425 1.00 88.00 96 LEU A O 1
ATOM 791 N N . THR A 1 97 ? 1.185 1.195 -22.796 1.00 81.69 97 THR A N 1
ATOM 792 C CA . THR A 1 97 ? 0.889 1.528 -21.396 1.00 81.69 97 THR A CA 1
ATOM 793 C C . THR A 1 97 ? -0.100 2.690 -21.311 1.00 81.69 97 THR A C 1
ATOM 795 O O . THR A 1 97 ? -1.072 2.610 -20.564 1.00 81.69 97 THR A O 1
ATOM 798 N N . ALA A 1 98 ? 0.035 3.721 -22.155 1.00 83.44 98 ALA A N 1
ATOM 799 C CA . ALA A 1 98 ? -0.927 4.824 -22.220 1.00 83.44 98 ALA A CA 1
ATOM 800 C C . ALA A 1 98 ? -2.332 4.373 -22.665 1.00 83.44 98 ALA A C 1
ATOM 802 O O . ALA A 1 98 ? -3.338 4.822 -22.112 1.00 83.44 98 ALA A O 1
ATOM 803 N N . LYS A 1 99 ? -2.430 3.466 -23.647 1.00 86.12 99 LYS A N 1
ATOM 804 C CA . LYS A 1 99 ? -3.719 2.896 -24.079 1.00 86.12 99 LYS A CA 1
ATOM 805 C C . LYS A 1 99 ? -4.344 2.029 -22.994 1.00 86.12 99 LYS A C 1
ATOM 807 O O . LYS A 1 99 ? -5.550 2.117 -22.782 1.00 86.12 99 LYS A O 1
ATOM 812 N N . LEU A 1 100 ? -3.543 1.212 -22.311 1.00 80.06 100 LEU A N 1
ATOM 813 C CA . LEU A 1 100 ? -4.002 0.406 -21.184 1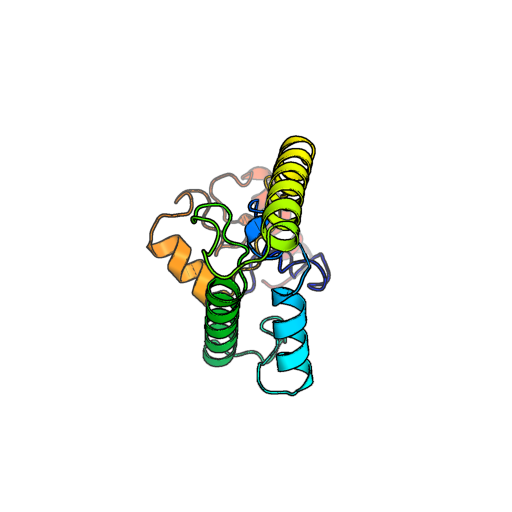.00 80.06 100 LEU A CA 1
ATOM 814 C C . LEU A 1 100 ? -4.501 1.302 -20.049 1.00 80.06 100 LEU A C 1
ATOM 816 O O . LEU A 1 100 ? -5.610 1.086 -19.574 1.00 80.06 100 LEU A O 1
ATOM 820 N N . ALA A 1 101 ? -3.766 2.355 -19.694 1.00 76.25 101 ALA A N 1
ATOM 821 C CA . ALA A 1 101 ? -4.184 3.325 -18.686 1.00 76.25 101 ALA A CA 1
ATOM 822 C C . ALA A 1 101 ? -5.477 4.067 -19.068 1.00 76.25 101 ALA A C 1
ATOM 824 O O . ALA A 1 101 ? -6.306 4.330 -18.207 1.00 76.25 101 ALA A O 1
ATOM 825 N N . ALA A 1 102 ? -5.688 4.371 -20.353 1.00 80.38 102 ALA A N 1
ATOM 826 C CA . ALA A 1 102 ? -6.918 5.014 -20.823 1.00 80.38 102 ALA A CA 1
ATOM 827 C C . ALA A 1 102 ? -8.136 4.071 -20.838 1.00 80.38 102 ALA A C 1
ATOM 829 O O . ALA A 1 102 ? -9.268 4.519 -20.659 1.00 80.38 102 ALA A O 1
ATOM 830 N N . LEU A 1 103 ? -7.920 2.778 -21.101 1.00 78.56 103 LEU A N 1
ATOM 831 C CA . LEU A 1 103 ? -8.977 1.761 -21.137 1.00 78.56 103 LEU A CA 1
ATOM 832 C C . LEU A 1 103 ? -9.304 1.199 -19.757 1.00 78.56 103 LEU A C 1
ATOM 834 O O . LEU A 1 103 ? -10.426 0.749 -19.526 1.00 78.56 103 LEU A O 1
ATOM 838 N N . THR A 1 104 ? -8.327 1.202 -18.859 1.00 62.53 104 THR A N 1
ATOM 839 C CA . THR A 1 104 ? -8.517 0.762 -17.487 1.00 62.53 104 THR A CA 1
ATOM 840 C C . THR A 1 104 ? -9.103 1.941 -16.718 1.00 62.53 104 THR A C 1
ATOM 842 O O . THR A 1 104 ? -8.449 2.978 -16.621 1.00 62.53 104 THR A O 1
ATOM 845 N N . PRO A 1 105 ? -10.328 1.836 -16.169 1.00 60.28 105 PRO A N 1
ATOM 846 C CA . PRO A 1 105 ? -10.812 2.829 -15.217 1.00 60.28 105 PRO A CA 1
ATOM 847 C C . PRO A 1 105 ? -9.747 3.011 -14.131 1.00 60.28 105 PRO A C 1
ATOM 849 O O . PRO A 1 105 ? -9.075 2.018 -13.843 1.00 60.28 105 PRO A O 1
ATOM 852 N N . PRO A 1 106 ? -9.590 4.207 -13.529 1.00 57.59 106 PRO A N 1
ATOM 853 C CA . PRO A 1 106 ? -8.628 4.427 -12.452 1.00 57.59 106 PRO A CA 1
ATOM 854 C C . PRO A 1 106 ? -8.629 3.219 -11.505 1.00 57.59 106 PRO A C 1
ATOM 856 O O . PRO A 1 106 ? -9.642 2.954 -10.857 1.00 57.59 106 PRO A O 1
ATOM 859 N N . GLN A 1 107 ? -7.555 2.416 -11.546 1.00 49.53 107 GLN A N 1
ATOM 860 C CA . GLN A 1 107 ? -7.472 1.153 -10.814 1.00 49.53 107 GLN A CA 1
ATOM 861 C C . GLN A 1 107 ? -7.421 1.478 -9.333 1.00 49.53 107 GLN A C 1
ATOM 863 O O . GLN A 1 107 ? -6.442 1.995 -8.807 1.00 49.53 107 GLN A O 1
ATOM 868 N N . GLY A 1 108 ? -8.553 1.222 -8.707 1.00 42.47 108 GLY A N 1
ATOM 869 C CA . GLY A 1 108 ? -8.824 1.439 -7.312 1.00 42.47 108 GLY A CA 1
ATOM 870 C C . GLY A 1 108 ? -10.329 1.420 -7.179 1.00 42.47 108 GLY A C 1
ATOM 871 O O . GLY A 1 108 ? -11.040 2.191 -7.829 1.00 42.47 108 GLY A O 1
ATOM 872 N N . TYR A 1 109 ? -10.862 0.537 -6.334 1.00 37.03 109 TYR A N 1
ATOM 873 C CA . TYR A 1 109 ? -12.188 0.844 -5.819 1.00 37.03 109 TYR A CA 1
ATOM 874 C C . TYR A 1 109 ? -12.086 2.269 -5.252 1.00 37.03 109 TYR A C 1
ATOM 876 O O . TYR A 1 109 ? -11.117 2.548 -4.541 1.00 37.03 109 TYR A O 1
ATOM 884 N N . PRO A 1 110 ? -13.067 3.158 -5.480 1.00 40.19 110 PRO A N 1
ATOM 885 C CA . PRO A 1 110 ? -13.097 4.465 -4.822 1.00 40.19 110 PRO A CA 1
ATOM 886 C C . PRO A 1 110 ? -12.889 4.365 -3.296 1.00 40.19 110 PRO A C 1
ATOM 888 O O . PRO A 1 110 ? -12.486 5.330 -2.658 1.00 40.19 110 PRO A O 1
ATOM 891 N N . ASN A 1 111 ? -13.129 3.166 -2.742 1.00 39.62 111 ASN A N 1
ATOM 892 C CA . ASN A 1 111 ? -12.957 2.770 -1.352 1.00 39.62 111 ASN A CA 1
ATOM 893 C C . ASN A 1 111 ? -12.060 1.522 -1.151 1.00 39.62 111 ASN A C 1
ATOM 895 O O . ASN A 1 111 ? -12.223 0.843 -0.136 1.00 39.62 111 ASN A O 1
ATOM 899 N N . ALA A 1 112 ? -11.179 1.153 -2.093 1.00 38.81 112 ALA A N 1
ATOM 900 C CA . ALA A 1 112 ? -10.230 0.058 -1.852 1.00 38.81 112 ALA A CA 1
ATOM 901 C C . ALA A 1 112 ? -9.354 0.476 -0.668 1.00 38.81 112 ALA A C 1
ATOM 903 O O . ALA A 1 112 ? -8.845 1.601 -0.671 1.00 38.81 112 ALA A O 1
ATOM 904 N N . PRO A 1 113 ? -9.197 -0.368 0.362 1.00 46.81 113 PRO A N 1
ATOM 905 C CA . PRO A 1 113 ? -8.260 -0.067 1.427 1.00 46.81 113 PRO A CA 1
ATOM 906 C C . PRO A 1 113 ? -6.866 -0.019 0.823 1.00 46.81 113 PRO A C 1
ATOM 908 O O . PRO A 1 113 ? -6.316 -1.038 0.420 1.00 46.81 113 PRO A O 1
ATOM 911 N N . TYR A 1 114 ? -6.288 1.171 0.770 1.00 52.28 114 TYR A N 1
ATOM 912 C CA . TYR A 1 114 ? -4.852 1.283 0.611 1.00 52.28 114 TYR A CA 1
ATOM 913 C C . TYR A 1 114 ? -4.227 0.691 1.867 1.00 52.28 114 TYR A C 1
ATOM 915 O O . TYR A 1 114 ? -4.486 1.187 2.971 1.00 52.28 114 TYR A O 1
ATOM 923 N N . TYR A 1 115 ? -3.440 -0.372 1.718 1.00 56.62 115 TYR A N 1
ATOM 924 C CA . TYR A 1 115 ? -2.649 -0.859 2.832 1.00 56.62 115 TYR A CA 1
ATOM 925 C C . TYR A 1 115 ? -1.474 0.090 3.032 1.00 56.62 115 TYR A C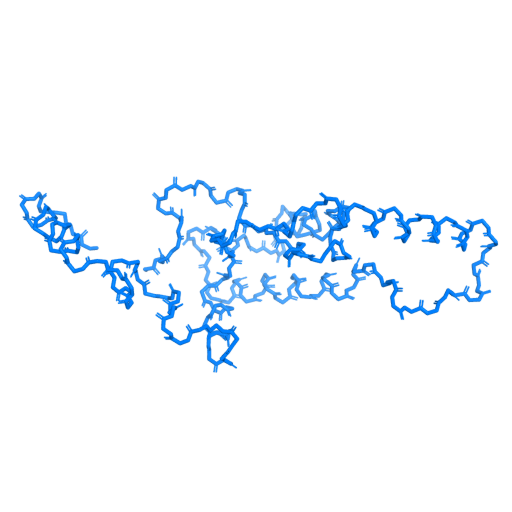 1
ATOM 927 O O . TYR A 1 115 ? -0.457 0.027 2.349 1.00 56.62 115 TYR A O 1
ATOM 935 N N . PHE A 1 116 ? -1.649 1.013 3.964 1.00 68.94 116 PHE A N 1
ATOM 936 C CA . PHE A 1 116 ? -0.538 1.702 4.586 1.00 68.94 116 PHE A CA 1
ATOM 937 C C . PHE A 1 116 ? -0.244 0.980 5.892 1.00 68.94 116 PHE A C 1
ATOM 939 O O . PHE A 1 116 ? -1.172 0.642 6.633 1.00 68.94 116 PHE A O 1
ATOM 946 N N . THR A 1 117 ? 1.035 0.794 6.209 1.00 74.00 117 THR A N 1
ATOM 947 C CA . THR A 1 117 ? 1.411 0.475 7.588 1.00 74.00 117 THR A CA 1
ATOM 948 C C . THR A 1 117 ? 0.803 1.534 8.522 1.00 74.00 117 THR A C 1
ATOM 950 O O . THR A 1 117 ? 0.603 2.685 8.102 1.00 74.00 117 THR A O 1
ATOM 953 N N . PRO A 1 118 ? 0.473 1.195 9.781 1.00 75.69 118 PRO A N 1
ATOM 954 C CA . PRO A 1 118 ? -0.049 2.177 10.731 1.00 75.69 118 PRO A CA 1
ATOM 955 C C . PRO A 1 118 ? 0.813 3.448 10.800 1.00 75.69 118 PRO A C 1
ATOM 957 O O . PRO A 1 118 ? 0.291 4.561 10.875 1.00 75.69 118 PRO A O 1
ATOM 960 N N . GLU A 1 119 ? 2.131 3.284 10.702 1.00 81.44 119 GLU A N 1
ATOM 961 C CA . GLU A 1 119 ? 3.126 4.350 10.720 1.00 81.44 119 GLU A CA 1
ATOM 962 C C . GLU A 1 119 ? 3.070 5.226 9.456 1.00 81.44 119 GLU A C 1
ATOM 964 O O . GLU A 1 119 ? 3.012 6.458 9.559 1.00 81.44 119 GLU A O 1
ATOM 969 N N . ARG A 1 120 ? 3.010 4.619 8.263 1.00 79.31 120 ARG A N 1
ATOM 970 C CA . ARG A 1 120 ? 2.863 5.350 6.995 1.00 79.31 120 ARG A CA 1
ATOM 971 C C . ARG A 1 120 ? 1.524 6.077 6.935 1.00 79.31 120 ARG A C 1
ATOM 973 O O . ARG A 1 120 ? 1.476 7.243 6.544 1.00 79.31 120 ARG A O 1
ATOM 980 N N . LEU A 1 121 ? 0.446 5.447 7.397 1.00 77.06 121 LEU A N 1
ATOM 981 C CA . LEU A 1 121 ? -0.882 6.059 7.462 1.00 77.06 121 LEU A CA 1
ATOM 982 C C . LEU A 1 121 ? -0.892 7.301 8.360 1.00 77.06 121 LEU A C 1
ATOM 984 O O . LEU A 1 121 ? -1.420 8.349 7.980 1.00 77.06 121 LEU A O 1
ATOM 988 N N . GLU A 1 122 ? -0.274 7.193 9.537 1.00 78.62 122 GLU A N 1
ATOM 989 C CA . GLU A 1 122 ? -0.101 8.295 10.481 1.00 78.62 122 GLU A CA 1
ATOM 990 C C . GLU A 1 122 ? 0.671 9.462 9.850 1.00 78.62 122 GLU A C 1
ATOM 992 O O . GLU A 1 122 ? 0.273 10.624 9.990 1.00 78.62 122 GLU A O 1
ATOM 997 N N . TRP A 1 123 ? 1.756 9.164 9.132 1.00 83.94 123 TRP A N 1
ATOM 998 C CA . TRP A 1 123 ? 2.561 10.163 8.432 1.00 83.94 123 TRP A CA 1
ATOM 999 C C . TRP A 1 123 ? 1.766 10.885 7.335 1.00 83.94 123 TRP A C 1
ATOM 1001 O O . TRP A 1 123 ? 1.775 12.119 7.280 1.00 83.94 123 TRP A O 1
ATOM 1011 N N . ILE A 1 124 ? 1.033 10.137 6.502 1.00 78.88 124 ILE A N 1
ATOM 1012 C CA . ILE A 1 124 ? 0.213 10.685 5.410 1.00 78.88 124 ILE A CA 1
ATOM 1013 C C . ILE A 1 124 ? -0.886 11.591 5.979 1.00 78.88 124 ILE A C 1
ATOM 1015 O O . ILE A 1 124 ? -1.082 12.710 5.493 1.00 78.88 124 ILE A O 1
ATOM 1019 N N . TYR A 1 125 ? -1.575 11.134 7.030 1.00 75.94 125 TYR A N 1
ATOM 1020 C CA . TYR A 1 125 ? -2.628 11.902 7.691 1.00 75.94 125 TYR A CA 1
ATOM 1021 C C . TYR A 1 125 ? -2.091 13.217 8.271 1.00 75.94 125 TYR A C 1
ATOM 1023 O O . TYR A 1 125 ? -2.641 14.285 8.001 1.00 75.94 125 TYR A O 1
ATOM 1031 N N . LYS A 1 126 ? -0.968 13.173 9.003 1.00 83.56 126 LYS A N 1
ATOM 1032 C CA . LYS A 1 126 ? -0.327 14.368 9.587 1.00 83.56 126 LYS A CA 1
ATOM 1033 C C . LYS A 1 126 ? 0.090 15.409 8.550 1.00 83.56 126 LYS A C 1
ATOM 1035 O O . LYS A 1 126 ? 0.133 16.595 8.871 1.00 83.56 126 LYS A O 1
ATOM 1040 N N . ARG A 1 127 ? 0.391 14.989 7.319 1.00 86.75 127 ARG A N 1
ATOM 1041 C CA . ARG A 1 127 ? 0.729 15.889 6.207 1.00 86.75 127 ARG A CA 1
ATOM 1042 C C . ARG A 1 127 ? -0.482 16.468 5.475 1.00 86.75 127 ARG A C 1
ATOM 1044 O O . ARG A 1 127 ? -0.299 17.329 4.620 1.00 86.75 127 ARG A O 1
ATOM 1051 N N . GLY A 1 128 ? -1.698 16.042 5.814 1.00 81.38 128 GLY A N 1
ATOM 1052 C CA . GLY A 1 128 ? -2.927 16.566 5.218 1.00 81.38 128 GLY A CA 1
ATOM 1053 C C . GLY A 1 128 ? -3.215 16.045 3.809 1.00 81.38 128 GLY A C 1
ATOM 1054 O O . GLY A 1 128 ? -3.996 16.661 3.092 1.00 81.38 128 GLY A O 1
ATOM 1055 N N . TYR A 1 129 ? -2.607 14.923 3.407 1.00 77.56 129 TYR A N 1
ATOM 1056 C CA . TYR A 1 129 ? -2.926 14.267 2.131 1.00 77.56 129 TYR A CA 1
ATOM 1057 C C . TYR A 1 129 ? -4.291 13.565 2.147 1.00 77.56 129 TYR A C 1
ATOM 1059 O O . TYR A 1 129 ? -4.841 13.272 1.089 1.00 77.56 129 TYR A O 1
ATOM 1067 N N . LEU A 1 130 ? -4.825 13.277 3.338 1.00 73.31 130 LEU A N 1
ATOM 1068 C CA . LEU A 1 130 ? -6.152 12.696 3.525 1.00 73.31 130 LEU A CA 1
ATOM 1069 C C . LEU A 1 130 ? -7.133 13.754 4.015 1.00 73.31 130 LEU A C 1
ATOM 1071 O O . LEU A 1 130 ? -6.759 14.684 4.733 1.00 73.31 130 LEU A O 1
ATOM 1075 N N . ASP A 1 131 ? -8.405 13.577 3.662 1.00 73.00 131 ASP A N 1
ATOM 1076 C CA . ASP A 1 131 ? -9.472 14.406 4.209 1.00 73.00 131 ASP A CA 1
ATOM 1077 C C . ASP A 1 131 ? -9.529 14.232 5.734 1.00 73.00 131 ASP A C 1
ATOM 1079 O O . ASP A 1 131 ? -9.710 13.130 6.253 1.00 73.00 131 ASP A O 1
ATOM 1083 N N . LYS A 1 132 ? -9.414 15.348 6.458 1.00 71.88 132 LYS A N 1
ATOM 1084 C CA . LYS A 1 132 ? -9.502 15.415 7.922 1.00 71.88 132 LYS A CA 1
ATOM 1085 C C . LYS A 1 132 ? -10.801 14.827 8.491 1.00 71.88 132 LYS A C 1
ATOM 1087 O O . LYS A 1 132 ? -10.831 14.448 9.657 1.00 71.88 132 LYS A O 1
ATOM 1092 N N . LEU A 1 133 ? -11.885 14.803 7.711 1.00 72.44 133 LEU A N 1
ATOM 1093 C CA . LEU A 1 133 ? -13.177 14.232 8.113 1.00 72.44 133 LEU A CA 1
ATOM 1094 C C . LEU A 1 133 ? -13.237 12.714 7.910 1.00 72.44 133 LEU A C 1
ATOM 1096 O O . LEU A 1 133 ? -14.102 12.048 8.481 1.00 72.44 133 LEU A O 1
ATOM 1100 N N . LEU A 1 134 ? -12.317 12.171 7.117 1.00 67.12 134 LEU A N 1
ATOM 1101 C CA . LEU A 1 134 ? -12.198 10.755 6.805 1.00 67.12 134 LEU A CA 1
ATOM 1102 C C . LEU A 1 134 ? -10.946 10.190 7.470 1.00 67.12 134 LEU A C 1
ATOM 1104 O O . LEU A 1 134 ? -10.142 9.546 6.803 1.00 67.12 134 LEU A O 1
ATOM 1108 N N . ASP A 1 135 ? -10.786 10.438 8.780 1.00 70.94 135 ASP A N 1
ATOM 1109 C CA . ASP A 1 135 ? -9.658 9.897 9.537 1.00 70.94 135 ASP A CA 1
ATOM 1110 C C . ASP A 1 135 ? -9.679 8.371 9.439 1.00 70.94 135 ASP A C 1
ATOM 1112 O O . ASP A 1 135 ? -10.588 7.710 9.964 1.00 70.94 135 ASP A O 1
ATOM 1116 N N . PRO A 1 136 ? -8.692 7.802 8.741 1.00 64.81 136 PRO A N 1
ATOM 1117 C CA . PRO A 1 136 ? -8.706 6.391 8.488 1.00 64.81 136 PRO A CA 1
ATOM 1118 C C . PRO A 1 136 ? -8.402 5.609 9.783 1.00 64.81 136 PRO A C 1
ATOM 1120 O O . PRO A 1 136 ? -8.957 4.537 10.017 1.00 64.81 136 PRO A O 1
ATOM 1123 N N . ARG A 1 137 ? -7.610 6.183 10.691 1.00 69.81 137 ARG A N 1
ATOM 1124 C CA . ARG A 1 137 ? -7.011 5.519 11.859 1.00 69.81 137 ARG A CA 1
ATOM 1125 C C . ARG A 1 137 ? -8.002 5.195 12.975 1.00 69.81 137 ARG A C 1
ATOM 1127 O O . ARG A 1 137 ? -7.620 4.578 13.965 1.00 69.81 137 ARG A O 1
ATOM 1134 N N . ILE A 1 138 ? -9.250 5.639 12.862 1.00 71.12 138 ILE A N 1
ATOM 1135 C CA . ILE A 1 138 ? -10.309 5.317 13.818 1.00 71.12 138 ILE A CA 1
ATOM 1136 C C . ILE A 1 138 ? -11.256 4.265 13.225 1.00 71.12 138 ILE A C 1
ATOM 1138 O O . ILE A 1 138 ? -11.524 4.291 12.014 1.00 71.12 138 ILE A O 1
ATOM 1142 N N . PRO A 1 139 ? -11.796 3.351 14.057 1.00 72.88 139 PRO A N 1
ATOM 1143 C CA . PRO A 1 139 ? -12.775 2.369 13.610 1.00 72.88 139 PRO A CA 1
ATOM 1144 C C . PRO A 1 139 ? -13.918 3.015 12.825 1.00 72.88 139 PRO A C 1
ATOM 1146 O O . PRO A 1 139 ? -14.385 4.104 13.173 1.00 72.88 139 PRO A O 1
ATOM 1149 N N . ALA A 1 140 ? -14.397 2.332 11.781 1.00 74.31 140 ALA A N 1
ATOM 1150 C CA . ALA A 1 140 ? -15.419 2.861 10.875 1.00 74.31 140 ALA A CA 1
ATOM 1151 C C . ALA A 1 140 ? -16.666 3.355 11.621 1.00 74.31 140 ALA A C 1
ATOM 1153 O O . ALA A 1 140 ? -17.193 4.420 11.299 1.00 74.31 140 ALA A O 1
ATOM 1154 N N . ILE A 1 141 ? -17.069 2.631 12.672 1.00 78.38 141 ILE A N 1
ATOM 1155 C CA . ILE A 1 141 ? -18.193 2.994 13.535 1.00 78.38 141 ILE A CA 1
ATOM 1156 C C . ILE A 1 141 ? -18.053 4.400 14.123 1.00 78.38 141 ILE A C 1
ATOM 1158 O O . ILE A 1 141 ? -19.074 5.049 14.314 1.00 78.38 141 ILE A O 1
ATOM 1162 N N . TYR A 1 142 ? -16.836 4.904 14.353 1.00 80.81 142 TYR A N 1
ATOM 1163 C CA . TYR A 1 142 ? -16.551 6.207 14.963 1.00 80.81 142 TYR A CA 1
ATOM 1164 C C . TYR A 1 142 ? -16.286 7.339 13.957 1.00 80.81 142 TYR A C 1
ATOM 1166 O O . TYR A 1 142 ? -16.149 8.490 14.372 1.00 80.81 142 TYR A O 1
ATOM 1174 N N . ARG A 1 143 ? -16.279 7.060 12.647 1.00 78.88 143 ARG A N 1
ATOM 1175 C CA . ARG A 1 143 ? -16.043 8.077 11.605 1.00 78.88 143 ARG A CA 1
ATOM 1176 C C . ARG A 1 143 ? -17.177 9.102 11.523 1.00 78.88 143 ARG A C 1
ATOM 1178 O O . ARG A 1 143 ? -18.318 8.821 11.895 1.00 78.88 1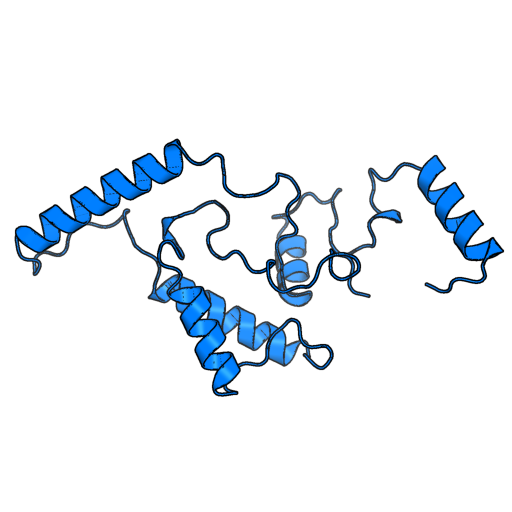43 ARG A O 1
ATOM 1185 N N . TYR A 1 144 ? -16.855 10.299 11.023 1.00 78.44 144 TYR A N 1
ATOM 1186 C CA . TYR A 1 144 ? -17.766 11.451 10.963 1.00 78.44 144 TYR A CA 1
ATOM 1187 C C . TYR A 1 144 ? -19.065 11.161 10.196 1.00 78.44 144 TYR A C 1
ATOM 1189 O O . TYR A 1 144 ? -20.141 11.580 10.612 1.00 78.44 144 TYR A O 1
ATOM 1197 N N . ASN A 1 145 ? -18.968 10.421 9.092 1.00 79.06 145 ASN A N 1
ATOM 1198 C CA . ASN A 1 145 ? -20.089 10.095 8.210 1.00 79.06 145 ASN A CA 1
ATOM 1199 C C . ASN A 1 145 ? -20.835 8.805 8.597 1.00 79.06 145 ASN A C 1
ATOM 1201 O O . ASN A 1 145 ? -21.767 8.413 7.894 1.00 79.06 145 ASN A O 1
ATOM 1205 N N . PHE A 1 146 ? -20.441 8.124 9.679 1.00 81.19 146 PHE A N 1
ATOM 1206 C CA . PHE A 1 146 ? -21.074 6.867 10.061 1.00 81.19 146 PHE A CA 1
ATOM 1207 C C . PHE A 1 146 ? -22.491 7.115 10.618 1.00 81.19 146 PHE A C 1
ATOM 1209 O O . PHE A 1 146 ? -22.641 7.922 11.542 1.00 81.19 146 PHE A O 1
ATOM 1216 N N . PRO A 1 147 ? -23.539 6.427 10.121 1.00 91.06 147 PRO A N 1
ATOM 1217 C CA . PRO A 1 147 ? -24.910 6.674 10.562 1.00 91.06 147 PRO A CA 1
ATOM 1218 C C . PRO A 1 147 ? -25.096 6.440 12.069 1.00 91.06 147 PRO A C 1
ATOM 1220 O O . PRO A 1 147 ? -24.838 5.347 12.579 1.00 91.06 147 PRO A O 1
ATOM 1223 N N . GLN A 1 148 ? -25.596 7.453 12.787 1.00 90.94 148 GLN A N 1
ATOM 1224 C CA . GLN A 1 148 ? -25.780 7.389 14.245 1.00 90.94 148 GLN A CA 1
ATOM 1225 C C . GLN A 1 148 ? -26.730 6.263 14.671 1.00 90.94 148 GLN A C 1
ATOM 1227 O O . GLN A 1 148 ? -26.454 5.558 15.641 1.00 90.94 148 GLN A O 1
ATOM 1232 N N . GLU A 1 149 ? -27.815 6.049 13.923 1.00 93.44 149 GLU A N 1
ATOM 1233 C CA . GLU A 1 149 ? -28.765 4.966 14.199 1.00 93.44 149 GLU A CA 1
ATOM 1234 C C . GLU A 1 149 ? -28.118 3.582 14.080 1.00 93.44 149 GLU A C 1
ATOM 1236 O O . GLU A 1 149 ? -28.377 2.696 14.894 1.00 93.44 149 GLU A O 1
ATOM 1241 N N . LEU A 1 150 ? -27.249 3.393 13.082 1.00 92.81 150 LEU A N 1
ATOM 1242 C CA . LEU A 1 150 ? -26.531 2.137 12.889 1.00 92.81 150 LEU A CA 1
ATOM 1243 C C . LEU A 1 150 ? -25.511 1.917 14.010 1.00 92.81 150 LEU A C 1
ATOM 1245 O O . LEU A 1 150 ? -25.435 0.818 14.555 1.00 92.81 150 LEU A O 1
ATOM 1249 N N . ARG A 1 151 ? -24.789 2.972 14.411 1.00 90.25 151 ARG A N 1
ATOM 1250 C CA . ARG A 1 151 ? -23.860 2.933 15.552 1.00 90.25 151 ARG A CA 1
ATOM 1251 C C . ARG A 1 151 ? -24.581 2.483 16.819 1.00 90.25 151 ARG A C 1
ATOM 1253 O O . ARG A 1 151 ? -24.103 1.581 17.499 1.00 90.25 151 ARG A O 1
ATOM 1260 N N . ALA A 1 152 ? -25.743 3.067 17.109 1.00 93.12 152 ALA A N 1
ATOM 1261 C CA . ALA A 1 152 ? -26.537 2.705 18.279 1.00 93.12 152 ALA A CA 1
ATOM 1262 C C . ALA A 1 152 ? -26.962 1.226 18.259 1.00 93.12 152 ALA A C 1
ATOM 1264 O O . ALA A 1 152 ? -26.838 0.546 19.275 1.00 93.12 152 ALA A O 1
ATOM 1265 N N . LYS A 1 153 ? -27.400 0.712 17.101 1.00 94.31 153 LYS A N 1
ATOM 1266 C CA . LYS A 1 153 ? -27.771 -0.704 16.933 1.00 94.31 153 LYS A CA 1
ATOM 1267 C C . LYS A 1 153 ? -26.586 -1.648 17.153 1.00 94.31 153 LYS A C 1
ATOM 1269 O O . LYS A 1 153 ? -26.737 -2.633 17.868 1.00 94.31 153 LYS A O 1
ATOM 1274 N N . ILE A 1 154 ? -25.415 -1.333 16.591 1.00 89.31 154 ILE A N 1
ATOM 1275 C CA . ILE A 1 154 ? -24.199 -2.149 16.753 1.00 89.31 154 ILE A CA 1
ATOM 1276 C C . ILE A 1 154 ? -23.762 -2.185 18.224 1.00 89.31 154 ILE A C 1
ATOM 1278 O O . ILE A 1 154 ? -23.518 -3.261 18.763 1.00 89.31 154 ILE A O 1
ATOM 1282 N N . LEU A 1 155 ? -23.723 -1.030 18.897 1.00 89.31 155 LEU A N 1
ATOM 1283 C CA . LEU A 1 155 ? -23.339 -0.950 20.311 1.00 89.31 155 LEU A CA 1
ATOM 1284 C C . LEU A 1 155 ? -24.341 -1.669 21.229 1.00 89.31 155 LEU A C 1
ATOM 1286 O O . LEU A 1 155 ? -23.937 -2.313 22.197 1.00 89.31 155 LEU A O 1
ATOM 1290 N N . ALA A 1 156 ? -25.642 -1.587 20.929 1.00 93.31 156 ALA A N 1
ATOM 1291 C CA . ALA A 1 156 ? -26.674 -2.312 21.668 1.00 93.31 156 ALA A CA 1
ATOM 1292 C C . ALA A 1 156 ? -26.509 -3.830 21.521 1.00 93.31 156 ALA A C 1
ATOM 1294 O O . ALA A 1 156 ? -26.509 -4.534 22.528 1.00 93.31 156 ALA A O 1
ATOM 1295 N N . TYR A 1 157 ? -26.290 -4.309 20.294 1.00 93.00 157 TYR A N 1
ATOM 1296 C CA . TYR A 1 157 ? -26.030 -5.719 20.012 1.00 93.00 157 TYR A CA 1
ATOM 1297 C C . TYR A 1 157 ? -24.768 -6.218 20.732 1.00 93.00 157 TYR A C 1
ATOM 1299 O O . TYR A 1 157 ? -24.800 -7.243 21.408 1.00 93.00 157 TYR A O 1
ATOM 1307 N N . ALA A 1 158 ? -23.665 -5.465 20.665 1.00 90.88 158 ALA A N 1
ATOM 1308 C CA . ALA A 1 158 ? -22.429 -5.819 21.362 1.00 90.88 158 ALA A CA 1
ATOM 1309 C C . ALA A 1 158 ? -22.638 -5.935 22.882 1.00 90.88 158 ALA A C 1
ATOM 1311 O O . ALA A 1 158 ? -22.162 -6.886 23.502 1.00 90.88 158 ALA A O 1
ATOM 1312 N N . LYS A 1 159 ? -23.417 -5.018 23.473 1.00 92.88 159 LYS A N 1
ATOM 1313 C CA . LYS A 1 159 ? -23.776 -5.051 24.896 1.00 92.88 159 LYS A CA 1
ATOM 1314 C C . LYS A 1 159 ? -24.666 -6.244 25.253 1.00 92.88 159 LYS A C 1
ATOM 1316 O O . LYS A 1 159 ? -24.433 -6.872 26.281 1.00 92.88 159 LYS A O 1
ATOM 1321 N N . GLU A 1 160 ? -25.673 -6.544 24.437 1.00 95.25 160 GLU A N 1
ATOM 1322 C CA . GLU A 1 160 ? -26.583 -7.681 24.639 1.00 95.25 160 GLU A CA 1
ATOM 1323 C C . GLU A 1 160 ? -25.835 -9.019 24.597 1.00 95.25 160 GLU A C 1
ATOM 1325 O O . GLU A 1 160 ? -26.074 -9.897 25.424 1.00 95.25 160 GLU A O 1
ATOM 1330 N N . HIS A 1 161 ? -24.872 -9.143 23.684 1.00 95.50 161 HIS A N 1
ATOM 1331 C CA . HIS A 1 161 ? -24.102 -10.367 23.469 1.00 95.50 161 HIS A CA 1
ATOM 1332 C C . HIS A 1 161 ? -22.752 -10.400 24.197 1.00 95.50 161 HIS A C 1
ATOM 1334 O O . HIS A 1 161 ? -21.976 -11.335 24.003 1.00 95.50 161 HIS A O 1
ATOM 1340 N N . ASN A 1 162 ? -22.472 -9.418 25.059 1.00 91.25 162 ASN A N 1
ATOM 1341 C CA . ASN A 1 162 ? -21.238 -9.331 25.844 1.00 91.25 162 ASN A CA 1
ATOM 1342 C C . ASN A 1 162 ? -19.953 -9.377 24.982 1.00 91.25 162 ASN A C 1
ATOM 1344 O O . ASN A 1 162 ? -18.916 -9.895 25.407 1.00 91.25 162 ASN A O 1
ATOM 1348 N N . ILE A 1 163 ? -20.035 -8.834 23.764 1.00 85.12 163 ILE A N 1
ATOM 1349 C CA . ILE A 1 163 ? -18.914 -8.706 22.832 1.00 85.12 163 ILE A CA 1
ATOM 1350 C C . ILE A 1 163 ? -18.055 -7.537 23.318 1.00 85.12 163 ILE A C 1
ATOM 1352 O O . ILE A 1 163 ? -18.554 -6.426 23.500 1.00 85.12 163 ILE A O 1
ATOM 1356 N N . LYS A 1 164 ? -16.774 -7.802 23.574 1.00 76.06 164 LYS A N 1
ATOM 1357 C CA . LYS A 1 164 ? -15.805 -6.773 23.968 1.00 76.06 164 LYS A CA 1
ATOM 1358 C C . LYS A 1 164 ? -15.216 -6.109 22.721 1.00 76.06 164 LYS A C 1
ATOM 1360 O O . LYS A 1 164 ? -15.085 -6.782 21.702 1.00 76.06 164 LYS A O 1
ATOM 1365 N N . GLU A 1 165 ? -14.903 -4.815 22.837 1.00 61.03 165 GLU A N 1
ATOM 1366 C CA . GLU A 1 165 ? -14.057 -4.086 21.873 1.00 61.03 165 GLU A CA 1
ATOM 1367 C C . GLU A 1 165 ? -12.666 -4.715 21.739 1.00 61.03 165 GLU A C 1
ATOM 1369 O O . GLU A 1 165 ? -12.151 -5.243 22.758 1.00 61.03 165 GLU A O 1
#

Secondary structure (DSSP, 8-state):
---SSTTTS-GGG---S-TT-TTTTTTSHHHHHHHHHHHTTSS--TTSTT--HHHHHHHHHHHHHHHHHH---SSSPPPTTS-HHHHHHHHHHHHHHHHHHHHS--SS-TT------HHHHHHHHHTT-S-TTS-TTS-GGGSTTS-HHHHHHHHHHHHHTT---

Sequence (165 aa):
MLPFLDEIIGADWTIDLNKYDFAYDEEGRIIWALYNDIEKGKLKDPRDIDSTPESRNKFDDAMDGYENGMVTRFDVDTPNDWSEQQATLFKDTLVLTAKLAALTPPQGYPNAPYYFTPERLEWIYKRGYLDKLLDPRIPAIYRYNFPQELRAKILAYAKEHNIKE

Organism: Campylobacter jejuni (NCBI:txid197)

Radius of gyration: 20.55 Å; chains: 1; bounding box: 52×32×59 Å

Foldseek 3Di:
DDADPVVPDDCPPAADQCQQPCQQQVPVPLVVVLVVCCVVVVAPDLPDPPDDPVRLVVSVVSSVVSSVVPGHDPPDDDDPPDDPVRVVVSVVVVVVSVVVSVPDDRPDDPPRDNDDRPVRLVVCVVVVVDDPQCNRNDHPLPGNPHDPVVNVVVVVVCVVVVPDD